Protein AF-A0A844DDG0-F1 (afdb_monomer)

pLDDT: mean 89.76, std 13.53, range [36.69, 98.19]

Radius of gyration: 12.6 Å; Cα contacts (8 Å, |Δi|>4): 9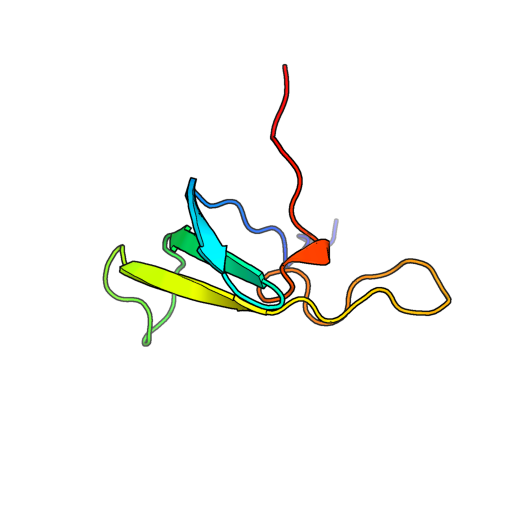5; chains: 1; bounding box: 28×26×25 Å

Secondary structure (DSSP, 8-state):
----TT----EEEEEETTEEEEEE--SSTT--S-EEEEEE---B-TTSPBSSGGG-GGG------

Organism: NCBI:txid2666082

Foldseek 3Di:
DDDPPQDDDFAFDADDVQWGKTFDADDDPVGPDGDIDTAGADDADPVRHDDRLNRHRVNDDDDDD

Structure (mmCIF, N/CA/C/O backbone):
data_AF-A0A844DDG0-F1
#
_entry.id   AF-A0A844DDG0-F1
#
loop_
_atom_site.group_PDB
_atom_site.id
_atom_site.type_symbol
_atom_site.label_atom_id
_atom_site.label_alt_id
_atom_site.label_comp_id
_atom_site.label_asym_id
_atom_site.label_entity_id
_atom_site.label_seq_id
_atom_site.pdbx_PDB_ins_code
_atom_site.Cartn_x
_atom_site.Cartn_y
_atom_site.Cartn_z
_atom_site.occupancy
_atom_site.B_iso_or_equiv
_atom_site.auth_seq_id
_atom_site.auth_comp_id
_atom_site.auth_asym_id
_atom_site.auth_atom_id
_atom_site.pdbx_PDB_model_num
ATOM 1 N N . MET A 1 1 ? 17.006 16.820 11.221 1.00 36.69 1 MET A N 1
ATOM 2 C CA . MET A 1 1 ? 16.563 15.491 10.756 1.00 36.69 1 MET A CA 1
ATOM 3 C C . MET A 1 1 ? 15.139 15.663 10.264 1.00 36.69 1 MET A C 1
ATOM 5 O O . MET A 1 1 ? 14.294 16.021 11.065 1.00 36.69 1 MET A O 1
ATOM 9 N N . SER A 1 2 ? 14.901 15.591 8.954 1.00 46.94 2 SER A N 1
ATOM 10 C CA . SER A 1 2 ? 13.543 15.705 8.410 1.00 46.94 2 SER A CA 1
ATOM 11 C C . SER A 1 2 ? 12.883 14.342 8.556 1.00 46.94 2 SER A C 1
ATOM 13 O O . SER A 1 2 ? 13.332 13.373 7.940 1.00 46.94 2 SER 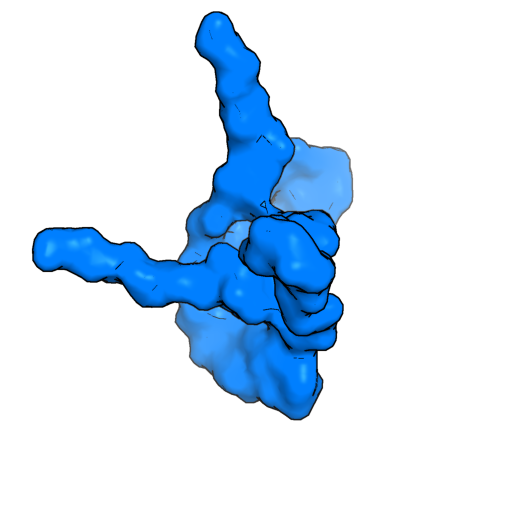A O 1
ATOM 15 N N . ASP A 1 3 ? 11.874 14.265 9.419 1.00 48.66 3 ASP A N 1
ATOM 16 C CA . ASP A 1 3 ? 10.992 13.111 9.525 1.00 48.66 3 ASP A CA 1
ATOM 17 C C . ASP A 1 3 ? 10.465 12.791 8.126 1.00 48.66 3 ASP A C 1
ATOM 19 O O . A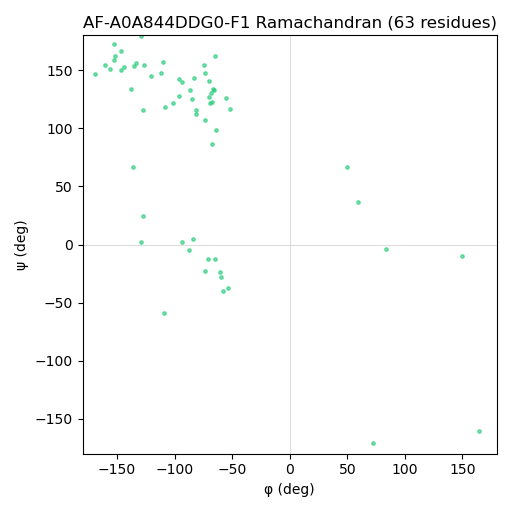SP A 1 3 ? 9.828 13.626 7.482 1.00 48.66 3 ASP A O 1
ATOM 23 N N . LYS A 1 4 ? 10.799 11.607 7.604 1.00 50.31 4 LYS A N 1
ATOM 24 C CA . LYS A 1 4 ? 10.365 11.176 6.273 1.00 50.31 4 LYS A CA 1
ATOM 25 C C . LYS A 1 4 ? 8.850 10.962 6.289 1.00 50.31 4 LYS A C 1
ATOM 27 O O . LYS A 1 4 ? 8.362 9.857 6.522 1.00 50.31 4 LYS A O 1
ATOM 32 N N . HIS A 1 5 ? 8.097 12.030 6.054 1.00 55.66 5 HIS A N 1
ATOM 33 C CA . HIS A 1 5 ? 6.662 11.990 5.814 1.00 55.66 5 HIS A CA 1
ATOM 34 C C . HIS A 1 5 ? 6.423 11.212 4.504 1.00 55.66 5 HIS A C 1
ATOM 36 O O . HIS A 1 5 ? 6.636 11.740 3.416 1.00 55.66 5 HIS A O 1
ATOM 42 N N . GLY A 1 6 ? 6.077 9.923 4.603 1.00 63.38 6 GLY A N 1
ATOM 43 C CA . GLY A 1 6 ? 5.879 9.044 3.439 1.00 63.38 6 GLY A CA 1
ATOM 44 C C . GLY A 1 6 ? 6.207 7.562 3.654 1.00 63.38 6 GLY A C 1
ATOM 45 O O . GLY A 1 6 ? 5.867 6.742 2.800 1.00 63.38 6 GLY A O 1
ATOM 46 N N . ASN A 1 7 ? 6.823 7.194 4.781 1.00 82.56 7 ASN A N 1
ATOM 47 C CA . ASN A 1 7 ? 7.017 5.787 5.136 1.00 82.56 7 ASN A CA 1
ATOM 48 C C . ASN A 1 7 ? 5.667 5.157 5.506 1.00 82.56 7 ASN A C 1
ATOM 50 O O . ASN A 1 7 ? 4.953 5.684 6.359 1.00 82.56 7 ASN A O 1
ATOM 54 N N . HIS A 1 8 ? 5.320 4.040 4.866 1.00 92.75 8 HIS A N 1
ATOM 55 C CA . HIS A 1 8 ? 4.067 3.326 5.103 1.00 92.75 8 HIS A CA 1
ATOM 56 C C . HIS A 1 8 ? 4.329 1.824 5.142 1.00 92.75 8 HIS A C 1
ATOM 58 O O . HIS A 1 8 ? 5.029 1.302 4.279 1.00 92.75 8 HIS A O 1
ATOM 64 N N . ALA A 1 9 ? 3.762 1.144 6.133 1.00 94.69 9 ALA A N 1
ATOM 65 C CA . ALA A 1 9 ? 3.772 -0.308 6.244 1.00 94.69 9 ALA A CA 1
ATOM 66 C C . ALA A 1 9 ? 2.325 -0.803 6.269 1.00 94.69 9 ALA A C 1
ATOM 68 O O . ALA A 1 9 ? 1.435 -0.125 6.786 1.00 94.69 9 ALA A O 1
ATOM 69 N N . ALA A 1 10 ? 2.086 -1.967 5.678 1.00 96.69 10 ALA A N 1
ATOM 70 C CA . ALA A 1 10 ? 0.752 -2.523 5.537 1.00 96.69 10 ALA A CA 1
ATOM 71 C C . ALA A 1 10 ? 0.804 -4.051 5.467 1.00 96.69 10 ALA A C 1
ATOM 73 O O . ALA A 1 10 ? 1.829 -4.622 5.092 1.00 96.69 10 ALA A O 1
ATOM 74 N N . PHE A 1 11 ? -0.316 -4.704 5.777 1.00 97.75 11 PHE A N 1
ATOM 75 C CA . PHE A 1 11 ? -0.469 -6.140 5.571 1.00 97.75 11 PHE A CA 1
ATOM 76 C C . PHE A 1 11 ? -0.911 -6.410 4.135 1.00 97.75 11 PHE A C 1
ATOM 78 O O . PHE A 1 11 ? -1.928 -5.879 3.686 1.00 97.75 11 PHE A O 1
ATOM 85 N N . PHE A 1 12 ? -0.162 -7.241 3.414 1.00 97.56 12 PHE A N 1
ATOM 86 C CA . PHE A 1 12 ? -0.569 -7.720 2.096 1.00 97.56 12 PHE A CA 1
ATOM 87 C C . PHE A 1 12 ? -1.797 -8.630 2.219 1.00 97.56 12 PHE A C 1
ATOM 89 O O . PHE A 1 12 ? -1.826 -9.513 3.074 1.00 97.56 12 PHE A O 1
ATOM 96 N N . VAL A 1 13 ? -2.800 -8.425 1.360 1.00 98.06 13 VAL A N 1
ATOM 97 C CA . VAL A 1 13 ? -4.021 -9.248 1.338 1.00 98.06 13 VAL A CA 1
ATOM 98 C C . VAL A 1 13 ? -4.063 -10.131 0.095 1.00 98.06 13 VAL A C 1
ATOM 100 O O . VAL A 1 13 ? -4.157 -11.350 0.206 1.00 98.06 13 VAL A O 1
ATOM 103 N N . ARG A 1 14 ? -4.026 -9.525 -1.099 1.00 98.06 14 ARG A N 1
ATOM 104 C CA . ARG A 1 14 ? -4.080 -10.247 -2.381 1.00 98.06 14 ARG A CA 1
ATOM 105 C C . ARG A 1 14 ? -3.547 -9.406 -3.534 1.00 98.06 14 ARG A C 1
ATOM 107 O O . ARG A 1 14 ? -3.643 -8.178 -3.509 1.00 98.06 14 ARG A O 1
ATOM 114 N N . GLN A 1 15 ? -3.067 -10.069 -4.582 1.00 97.25 15 GLN A N 1
ATOM 115 C CA . GLN A 1 15 ? -2.716 -9.417 -5.843 1.00 97.25 15 GLN A CA 1
ATOM 116 C C . GLN A 1 15 ? -3.981 -9.014 -6.620 1.00 97.25 15 GLN A C 1
ATOM 118 O O . GLN A 1 15 ? -5.012 -9.683 -6.542 1.00 97.25 15 GLN A O 1
ATOM 123 N N . GLY A 1 16 ? -3.902 -7.914 -7.367 1.00 96.25 16 GLY A N 1
ATOM 124 C CA . GLY A 1 16 ? -4.914 -7.497 -8.336 1.00 96.25 16 GLY A CA 1
ATOM 125 C C . GLY A 1 16 ? -4.280 -7.188 -9.692 1.00 96.25 16 GLY A C 1
ATOM 126 O O . GLY A 1 16 ? -3.064 -7.265 -9.865 1.00 96.25 16 GLY A O 1
ATOM 127 N N . MET A 1 17 ? -5.099 -6.813 -10.674 1.00 95.81 17 MET A N 1
ATOM 128 C CA . MET A 1 17 ? -4.575 -6.365 -11.965 1.00 95.81 17 MET A CA 1
ATOM 129 C C . MET A 1 17 ? -3.886 -5.005 -11.794 1.00 95.81 17 MET A C 1
ATOM 131 O O . MET A 1 17 ? -4.523 -4.046 -11.364 1.00 95.81 17 MET A O 1
ATOM 135 N N . ASN A 1 18 ? -2.598 -4.918 -12.141 1.00 95.50 18 ASN A N 1
ATOM 136 C CA . ASN A 1 18 ? -1.771 -3.706 -12.023 1.00 95.50 18 ASN A CA 1
ATOM 137 C C . ASN A 1 18 ? -1.646 -3.155 -10.590 1.00 95.50 18 ASN A C 1
ATOM 139 O O . ASN A 1 18 ? -1.642 -1.939 -10.391 1.00 95.50 18 ASN A O 1
ATOM 143 N N . GLY A 1 19 ? -1.577 -4.029 -9.584 1.00 97.25 19 GLY A N 1
ATOM 144 C CA . GLY A 1 19 ? -1.404 -3.619 -8.193 1.00 97.25 19 GLY A CA 1
ATOM 145 C C . GLY A 1 19 ? -1.728 -4.722 -7.190 1.00 97.25 19 GLY A C 1
ATOM 146 O O . GLY A 1 19 ? -1.781 -5.904 -7.533 1.00 97.25 19 GLY A O 1
ATOM 147 N N . PHE A 1 20 ? -1.983 -4.344 -5.941 1.00 98.19 20 PHE A N 1
ATOM 148 C CA . PHE A 1 20 ? -2.412 -5.275 -4.896 1.00 98.19 20 PHE A CA 1
ATOM 149 C C . PHE A 1 20 ? -3.275 -4.593 -3.836 1.00 98.19 20 PHE A C 1
ATOM 151 O O . PHE A 1 20 ? -3.302 -3.371 -3.702 1.00 98.19 20 PHE A O 1
ATOM 158 N N . TYR A 1 21 ? -3.999 -5.408 -3.080 1.00 98.19 21 TYR A N 1
ATOM 159 C CA . TYR A 1 21 ? -4.786 -4.977 -1.938 1.00 98.19 21 TYR A CA 1
ATOM 160 C C . TYR A 1 21 ? -3.981 -5.117 -0.652 1.00 98.19 21 TYR A C 1
ATOM 162 O O . TYR A 1 21 ? -3.286 -6.117 -0.442 1.00 98.19 21 TYR A O 1
ATOM 170 N N . VAL A 1 22 ? -4.126 -4.125 0.221 1.00 98.12 22 VAL A N 1
ATOM 171 C CA . VAL A 1 22 ? -3.545 -4.120 1.562 1.00 98.12 22 VAL A CA 1
ATOM 172 C C . VAL A 1 22 ? -4.595 -3.847 2.621 1.00 98.12 22 VAL A C 1
ATOM 174 O O . VAL A 1 22 ? -5.580 -3.157 2.358 1.00 98.12 22 VAL A O 1
ATOM 177 N N . MET A 1 23 ? -4.331 -4.327 3.830 1.00 98.00 23 MET A N 1
ATOM 178 C CA . MET A 1 23 ? -4.979 -3.880 5.055 1.00 98.00 23 MET A CA 1
ATOM 179 C C . MET A 1 23 ? -4.045 -2.928 5.796 1.00 98.00 23 MET A C 1
ATOM 181 O O . MET A 1 23 ? -2.914 -3.286 6.132 1.00 98.00 23 MET A O 1
ATOM 185 N N . ASP A 1 24 ? -4.512 -1.705 6.038 1.00 96.56 24 ASP A N 1
ATOM 186 C CA . ASP A 1 24 ? -3.732 -0.680 6.728 1.00 96.56 24 ASP A CA 1
ATOM 187 C C . ASP A 1 24 ? -4.590 0.346 7.479 1.00 96.56 24 ASP A C 1
ATOM 189 O O . ASP A 1 24 ? -5.820 0.375 7.379 1.00 96.56 24 ASP A O 1
ATOM 193 N N . GLN A 1 25 ? -3.904 1.203 8.238 1.00 95.06 25 GLN A N 1
ATOM 194 C CA . GLN A 1 25 ? -4.452 2.374 8.912 1.00 95.06 25 GLN A CA 1
ATOM 195 C C . GLN A 1 25 ? -3.400 3.489 8.951 1.00 95.06 25 GLN A C 1
ATOM 197 O O . GLN A 1 25 ? -2.199 3.231 8.991 1.00 95.06 25 GLN A O 1
ATOM 202 N N . TRP A 1 26 ? -3.860 4.739 8.950 1.00 92.56 26 TRP A N 1
ATOM 203 C CA . TRP A 1 26 ? -3.045 5.920 9.227 1.00 92.56 26 TRP A CA 1
ATOM 204 C C . TRP A 1 26 ? -3.894 6.972 9.944 1.00 92.56 26 TRP A C 1
ATOM 206 O O . TRP A 1 26 ? -5.121 6.884 9.975 1.00 92.56 26 TRP A O 1
ATOM 216 N N . LYS A 1 27 ? -3.249 7.992 10.518 1.00 92.19 27 LYS A N 1
ATOM 217 C CA . LYS A 1 27 ? -3.955 9.131 11.113 1.00 92.19 27 LYS A CA 1
ATOM 218 C C . LYS A 1 27 ? -4.517 10.019 9.998 1.00 92.19 27 LYS A C 1
ATOM 220 O O . LYS A 1 27 ? -3.763 10.725 9.335 1.00 92.19 27 LYS A O 1
ATOM 225 N N . GLY A 1 28 ? -5.830 9.998 9.792 1.00 88.62 28 GLY A N 1
ATOM 226 C CA . GLY A 1 28 ? -6.499 10.859 8.818 1.00 88.62 28 GLY A CA 1
ATOM 227 C C . GLY A 1 28 ? -8.015 10.827 8.974 1.00 88.62 28 GLY A C 1
ATOM 228 O O . GLY A 1 28 ? -8.581 9.794 9.321 1.00 88.62 28 GLY A O 1
ATOM 229 N N . ALA A 1 29 ? -8.682 11.950 8.693 1.00 89.94 29 ALA A N 1
ATOM 230 C CA . ALA A 1 29 ? -10.141 12.060 8.809 1.00 89.94 29 ALA A CA 1
ATOM 231 C C . ALA A 1 29 ? -10.895 11.078 7.889 1.00 89.94 29 ALA A C 1
ATOM 233 O O . ALA A 1 29 ? -12.026 10.702 8.170 1.00 89.94 29 ALA A O 1
ATOM 234 N N . ASN A 1 30 ? -10.251 10.633 6.807 1.00 89.81 30 ASN A N 1
ATOM 235 C CA . ASN A 1 30 ? -10.783 9.676 5.840 1.00 89.81 30 ASN A CA 1
ATOM 236 C C . ASN A 1 30 ? -10.405 8.208 6.127 1.00 89.81 30 ASN A C 1
ATOM 238 O O . ASN A 1 30 ? -10.742 7.336 5.329 1.00 89.81 30 ASN A O 1
ATOM 242 N N . LYS A 1 31 ? -9.692 7.921 7.224 1.00 91.69 31 LYS A N 1
ATOM 243 C CA . LYS A 1 31 ? -9.234 6.572 7.592 1.00 91.69 31 LYS A CA 1
ATOM 244 C C . LYS A 1 31 ? -9.466 6.325 9.084 1.00 91.69 31 LYS A C 1
ATOM 246 O O . LYS A 1 31 ? -8.536 6.206 9.874 1.00 91.69 31 LYS A O 1
ATOM 251 N N . LEU A 1 32 ? -10.742 6.273 9.462 1.00 94.50 32 LEU A N 1
ATOM 252 C CA . LEU A 1 32 ? -11.176 6.077 10.853 1.00 94.50 32 LEU A CA 1
ATOM 253 C C . LEU A 1 32 ? -10.973 4.639 11.352 1.00 94.50 32 LEU A C 1
ATOM 255 O O . LEU A 1 32 ? -10.863 4.412 12.554 1.00 94.50 32 LEU A O 1
ATOM 259 N N . HIS A 1 33 ? -10.906 3.675 10.432 1.00 95.75 33 HIS A N 1
ATOM 260 C CA . HIS A 1 33 ? -10.795 2.254 10.739 1.00 95.75 33 HIS A CA 1
ATOM 261 C C . HIS A 1 33 ? -9.746 1.573 9.859 1.00 95.75 33 HIS A C 1
ATOM 263 O O . HIS A 1 33 ? -9.504 1.985 8.714 1.00 95.75 33 HIS A O 1
ATOM 269 N N . ILE A 1 34 ? -9.181 0.482 10.385 1.00 97.19 34 ILE A N 1
ATOM 270 C CA . ILE A 1 34 ? -8.447 -0.502 9.586 1.00 97.19 34 ILE A CA 1
ATOM 271 C C . ILE A 1 34 ? -9.381 -0.971 8.476 1.00 97.19 34 ILE A C 1
ATOM 273 O O . ILE A 1 34 ? -10.526 -1.348 8.721 1.00 97.19 34 ILE A O 1
ATOM 277 N N . SER A 1 35 ? -8.917 -0.872 7.241 1.00 97.50 35 SER A N 1
ATOM 278 C CA . SER A 1 35 ? -9.740 -1.179 6.077 1.00 97.50 35 SER A CA 1
ATOM 279 C C . SER A 1 35 ? -8.872 -1.556 4.898 1.00 97.50 35 SER A C 1
ATOM 281 O O . SER A 1 35 ? -7.738 -1.086 4.764 1.00 97.50 35 SER A O 1
ATOM 283 N N . GLU A 1 36 ? -9.438 -2.395 4.039 1.00 97.56 36 GLU A N 1
ATOM 284 C CA . GLU A 1 36 ? -8.789 -2.807 2.812 1.00 97.56 36 GLU A CA 1
ATOM 285 C C . GLU A 1 36 ? -8.746 -1.628 1.837 1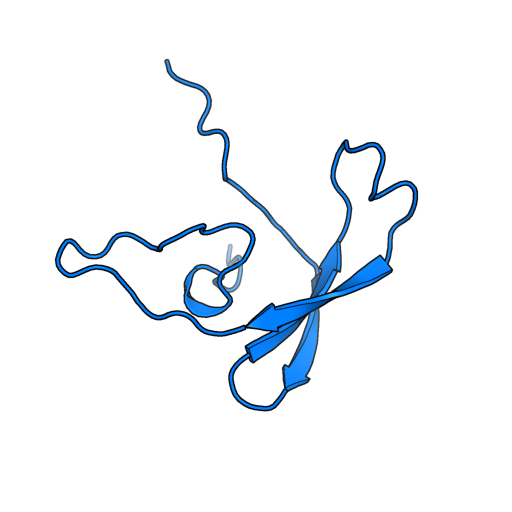.00 97.56 36 GLU A C 1
ATOM 287 O O . GLU A 1 36 ? -9.713 -0.872 1.706 1.00 97.56 36 GLU A O 1
ATOM 292 N N . ARG A 1 37 ? -7.635 -1.485 1.113 1.00 96.62 37 ARG A N 1
ATOM 293 C CA . ARG A 1 37 ? -7.561 -0.598 -0.049 1.00 96.62 37 ARG A CA 1
ATOM 294 C C . ARG A 1 37 ? -6.686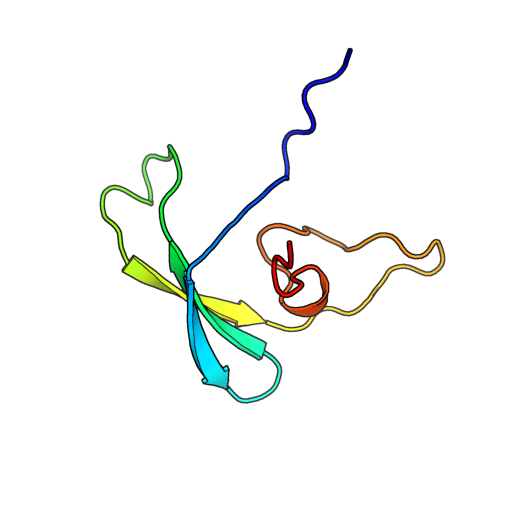 -1.180 -1.145 1.00 96.62 37 ARG A C 1
ATOM 296 O O . ARG A 1 37 ? -5.745 -1.924 -0.878 1.00 96.62 37 ARG A O 1
ATOM 303 N N . PHE A 1 38 ? -6.982 -0.787 -2.377 1.00 97.69 38 PHE A N 1
ATOM 304 C CA . PHE A 1 38 ? -6.170 -1.124 -3.537 1.00 97.69 38 PHE A CA 1
ATOM 305 C C . PHE A 1 38 ? -5.036 -0.111 -3.729 1.00 97.69 38 PHE A C 1
ATOM 307 O O . PHE A 1 38 ? -5.260 1.102 -3.715 1.00 97.69 38 PHE A O 1
ATOM 314 N N . LEU A 1 39 ? -3.828 -0.619 -3.948 1.00 97.25 39 LEU A N 1
ATOM 315 C CA . LEU A 1 39 ? -2.657 0.136 -4.362 1.00 97.25 39 LEU A CA 1
ATOM 316 C C . LEU A 1 39 ? -2.347 -0.204 -5.814 1.00 97.25 39 LEU A C 1
ATOM 318 O O . LEU A 1 39 ? -2.053 -1.352 -6.132 1.00 97.25 39 LEU A O 1
ATOM 322 N N . ALA A 1 40 ? -2.397 0.801 -6.685 1.00 97.12 40 ALA A N 1
ATOM 323 C CA . ALA A 1 40 ? -2.030 0.646 -8.087 1.00 97.12 40 ALA A CA 1
ATOM 324 C C . ALA A 1 40 ? -0.508 0.762 -8.277 1.00 97.12 40 ALA A C 1
ATOM 326 O O . ALA A 1 40 ? 0.137 1.603 -7.639 1.00 97.12 40 ALA A O 1
ATOM 327 N N . SER A 1 41 ? 0.044 -0.029 -9.196 1.00 95.94 41 SER A N 1
ATOM 328 C CA . SER A 1 41 ? 1.400 0.145 -9.725 1.00 95.94 41 SER A CA 1
ATOM 329 C C . SER A 1 41 ? 1.466 1.421 -10.557 1.00 95.94 41 SER A C 1
ATOM 331 O O . SER A 1 41 ? 0.609 1.684 -11.405 1.00 95.94 41 SER A O 1
ATOM 333 N N . ARG A 1 42 ? 2.467 2.254 -10.277 1.00 94.50 42 ARG A N 1
ATOM 334 C CA . ARG A 1 42 ? 2.660 3.574 -10.906 1.00 94.50 42 ARG A CA 1
ATOM 335 C 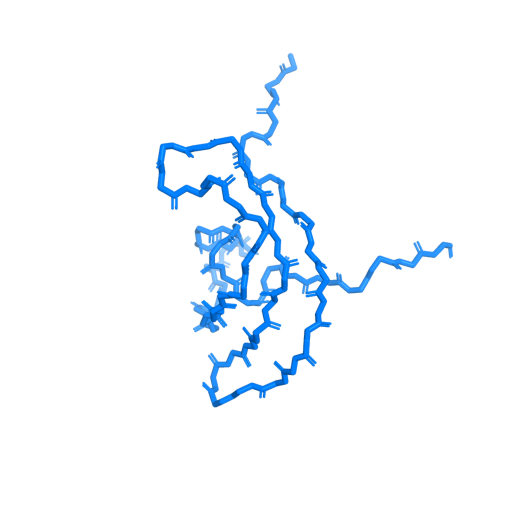C . ARG A 1 42 ? 4.073 3.772 -11.453 1.00 94.50 42 ARG A C 1
ATOM 337 O O . ARG A 1 42 ? 4.372 4.843 -11.980 1.00 94.50 42 ARG A O 1
ATOM 344 N N . GLY A 1 43 ? 4.923 2.759 -11.344 1.00 92.31 43 GLY A N 1
ATOM 345 C CA . GLY A 1 43 ? 6.307 2.771 -11.779 1.00 92.31 43 GLY A CA 1
ATOM 346 C C . GLY A 1 43 ? 7.218 3.624 -10.897 1.00 92.31 43 GLY A C 1
ATOM 347 O O . GLY A 1 43 ? 6.848 4.108 -9.820 1.00 92.31 43 GLY A O 1
ATOM 348 N N . LYS A 1 44 ? 8.441 3.799 -11.398 1.00 93.56 44 LYS A N 1
ATOM 349 C CA . LYS A 1 44 ? 9.501 4.631 -10.822 1.00 93.56 44 LYS A CA 1
ATOM 350 C C . LYS A 1 44 ? 9.769 5.828 -11.730 1.00 93.56 44 LYS A C 1
ATOM 352 O O . LYS A 1 44 ? 9.671 5.731 -12.953 1.00 93.56 44 LYS A O 1
ATOM 357 N N . SER A 1 45 ? 10.136 6.946 -11.124 1.00 89.31 45 SER A N 1
ATOM 358 C CA . SER A 1 45 ? 10.731 8.088 -11.809 1.00 89.31 45 SER A CA 1
ATOM 359 C C . SER A 1 45 ? 12.103 7.712 -12.383 1.00 89.31 45 SER A C 1
ATOM 3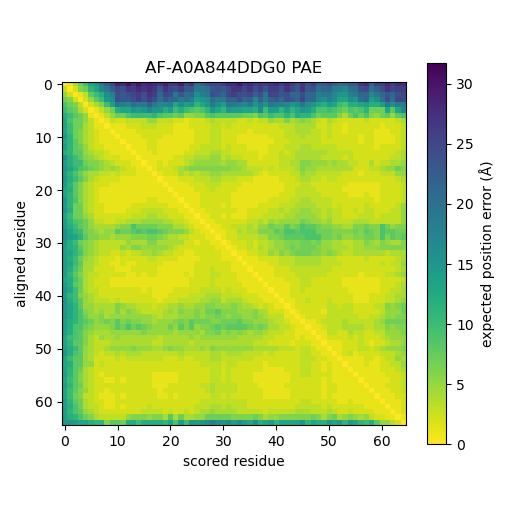61 O O . SER A 1 45 ? 12.721 6.731 -11.967 1.00 89.31 45 SER A O 1
ATOM 363 N N . LYS A 1 46 ? 12.609 8.511 -13.331 1.00 90.88 46 LYS A N 1
ATOM 364 C CA . LYS A 1 46 ? 13.916 8.270 -13.977 1.00 90.88 46 LYS A CA 1
ATOM 365 C C . LYS A 1 46 ? 15.092 8.256 -12.994 1.00 90.88 46 LYS A C 1
ATOM 367 O O . LYS A 1 46 ? 16.090 7.600 -13.253 1.00 90.88 46 LYS A O 1
ATOM 372 N N . ASP A 1 47 ? 14.963 8.971 -11.885 1.00 90.75 47 ASP A N 1
ATOM 373 C CA . ASP A 1 47 ? 15.937 9.037 -10.793 1.00 90.75 47 ASP A CA 1
ATOM 374 C C . ASP A 1 47 ? 15.805 7.876 -9.783 1.00 90.75 47 ASP A C 1
ATOM 376 O O . ASP A 1 47 ? 16.488 7.859 -8.764 1.00 90.75 47 ASP A O 1
ATOM 380 N N . GLY A 1 48 ? 14.921 6.905 -10.044 1.00 88.69 48 GLY A N 1
ATOM 381 C CA . GLY A 1 48 ? 14.677 5.749 -9.181 1.00 88.69 48 GLY A CA 1
ATOM 382 C C . GLY A 1 48 ? 13.702 6.007 -8.030 1.00 88.69 48 GLY A C 1
ATOM 383 O O . GLY A 1 48 ? 13.350 5.062 -7.321 1.00 88.69 48 GLY A O 1
ATOM 384 N N . THR A 1 49 ? 13.224 7.243 -7.852 1.00 90.00 49 THR A N 1
ATOM 385 C CA . THR A 1 49 ? 12.237 7.568 -6.815 1.00 90.00 49 THR A CA 1
ATOM 386 C C . THR A 1 49 ? 10.844 7.058 -7.182 1.00 90.00 49 THR A C 1
ATOM 388 O O . THR A 1 49 ? 10.493 6.905 -8.352 1.00 90.00 49 THR A O 1
ATOM 391 N N . PHE A 1 50 ? 10.007 6.801 -6.177 1.00 90.56 50 PHE A N 1
ATOM 392 C CA . PHE A 1 50 ? 8.613 6.425 -6.396 1.00 90.56 50 PHE A CA 1
ATOM 393 C C . PHE A 1 50 ? 7.707 7.644 -6.284 1.00 90.56 50 PHE A C 1
ATOM 395 O O . PHE A 1 50 ? 7.697 8.336 -5.264 1.00 90.56 50 PHE A O 1
ATOM 402 N N . LYS A 1 51 ? 6.872 7.879 -7.298 1.00 87.25 51 LYS A N 1
ATOM 403 C CA . LYS A 1 51 ? 5.819 8.894 -7.209 1.00 87.25 51 LYS A CA 1
ATOM 404 C C . LYS A 1 51 ? 4.776 8.453 -6.179 1.00 87.25 51 LYS A C 1
ATOM 406 O O . LYS A 1 51 ? 4.164 7.405 -6.357 1.00 87.25 51 LYS A O 1
ATOM 411 N N . ASN A 1 52 ? 4.544 9.280 -5.156 1.00 88.38 52 ASN A N 1
ATOM 412 C CA . ASN A 1 52 ? 3.581 9.027 -4.074 1.00 88.38 52 ASN A CA 1
ATOM 413 C C . ASN A 1 52 ? 3.745 7.617 -3.453 1.00 88.38 52 ASN A C 1
ATOM 415 O O . ASN A 1 52 ? 2.864 6.771 -3.627 1.00 88.38 52 ASN A O 1
ATOM 419 N N . PRO A 1 53 ? 4.872 7.353 -2.762 1.00 91.25 53 PRO A N 1
ATOM 420 C CA . PRO A 1 53 ? 5.288 6.003 -2.372 1.00 91.25 53 PRO A CA 1
ATOM 421 C C . PRO A 1 53 ? 4.249 5.274 -1.511 1.00 91.25 53 PRO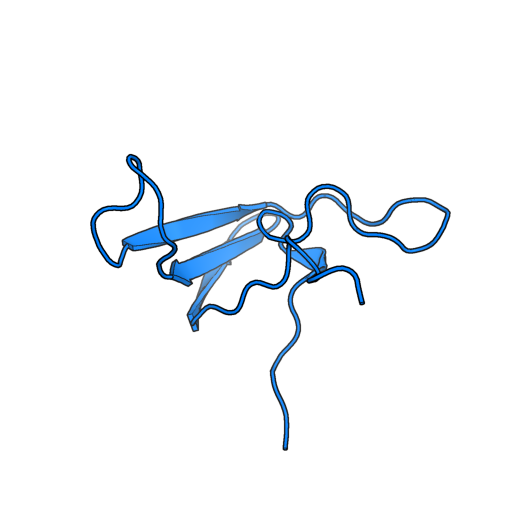 A C 1
ATOM 423 O O . PRO A 1 53 ? 3.942 4.121 -1.780 1.00 91.25 53 PRO A O 1
ATOM 426 N N . SER A 1 54 ? 3.596 5.955 -0.563 1.00 92.56 54 SER A N 1
ATOM 427 C CA . SER A 1 54 ? 2.553 5.353 0.291 1.00 92.56 54 SER A CA 1
ATOM 428 C C . SER A 1 54 ? 1.290 4.915 -0.475 1.00 92.56 54 SER A C 1
ATOM 430 O O . SER A 1 54 ? 0.427 4.231 0.080 1.00 92.56 54 SER A O 1
ATOM 432 N N . ASN A 1 55 ? 1.153 5.338 -1.737 1.00 92.81 55 ASN A N 1
ATOM 433 C CA . ASN A 1 55 ? 0.044 5.026 -2.639 1.00 92.81 55 ASN A CA 1
ATOM 434 C C . ASN A 1 55 ? 0.533 4.456 -3.986 1.00 92.81 55 ASN A C 1
ATOM 436 O O . ASN A 1 55 ? -0.142 4.633 -5.008 1.00 92.81 55 ASN A O 1
ATOM 440 N N . ASN A 1 56 ? 1.720 3.851 -4.012 1.00 95.06 56 ASN A N 1
ATOM 441 C CA . ASN A 1 56 ? 2.301 3.218 -5.190 1.00 95.06 56 ASN A CA 1
ATOM 442 C C . ASN A 1 56 ? 2.695 1.790 -4.827 1.00 95.06 56 ASN A C 1
ATOM 444 O O . ASN A 1 56 ? 3.572 1.599 -3.991 1.00 95.06 56 ASN A O 1
ATOM 448 N N . ALA A 1 57 ? 2.055 0.8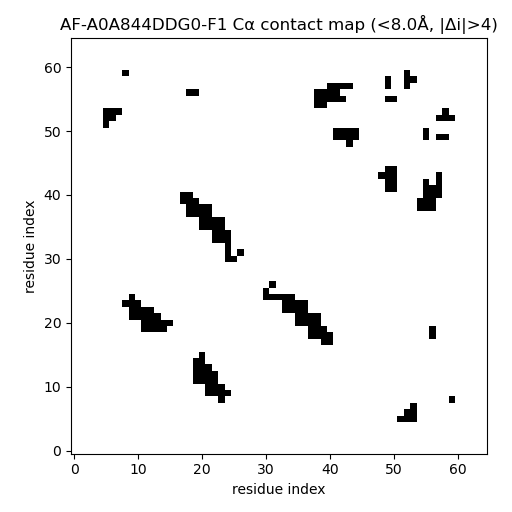09 -5.461 1.00 96.06 57 ALA A N 1
ATOM 449 C CA . ALA A 1 57 ? 2.328 -0.604 -5.216 1.00 96.06 57 ALA A CA 1
ATOM 450 C C . ALA A 1 57 ? 3.817 -0.946 -5.378 1.00 96.06 57 ALA A C 1
ATOM 452 O O . ALA A 1 57 ? 4.371 -1.696 -4.580 1.00 96.06 57 ALA A O 1
ATOM 453 N N . ASP A 1 58 ? 4.493 -0.325 -6.344 1.00 95.12 58 ASP A N 1
ATOM 454 C CA . ASP A 1 58 ? 5.882 -0.646 -6.678 1.00 95.12 58 ASP A CA 1
ATOM 455 C C . ASP A 1 58 ? 6.881 -0.180 -5.604 1.00 95.12 58 ASP A C 1
ATOM 457 O O . ASP A 1 58 ? 8.046 -0.573 -5.638 1.00 95.12 58 ASP A O 1
ATOM 461 N N . ALA A 1 59 ? 6.434 0.662 -4.662 1.00 95.31 59 ALA A N 1
ATOM 462 C CA . ALA A 1 59 ? 7.238 1.181 -3.559 1.00 95.31 59 ALA A CA 1
ATOM 463 C C . ALA A 1 59 ? 7.243 0.278 -2.312 1.00 95.31 59 ALA A C 1
ATOM 465 O O . ALA A 1 59 ? 7.941 0.591 -1.347 1.00 95.31 59 ALA A O 1
ATOM 466 N N . PHE A 1 60 ? 6.461 -0.804 -2.305 1.00 95.06 60 PHE A N 1
ATOM 467 C CA . PHE A 1 60 ? 6.370 -1.731 -1.178 1.00 95.06 60 PHE A CA 1
ATOM 468 C C . PHE A 1 60 ? 7.288 -2.929 -1.395 1.00 95.06 60 PHE A C 1
ATOM 470 O O . PHE A 1 60 ? 7.402 -3.459 -2.497 1.00 95.06 60 PHE A O 1
ATOM 477 N N . PHE A 1 61 ? 7.897 -3.379 -0.304 1.00 94.75 61 PHE A N 1
ATOM 478 C CA . PHE A 1 61 ? 8.777 -4.539 -0.257 1.00 94.75 61 PHE A CA 1
ATOM 479 C C . PHE A 1 61 ? 8.394 -5.406 0.942 1.00 94.75 61 PHE A C 1
ATOM 481 O O . PHE A 1 61 ? 7.801 -4.910 1.905 1.00 94.75 61 PHE A O 1
ATOM 488 N N . VAL A 1 62 ? 8.726 -6.695 0.884 1.00 95.25 62 VAL A N 1
ATOM 489 C CA . VAL A 1 62 ? 8.594 -7.586 2.042 1.00 95.25 62 VAL A CA 1
ATOM 490 C C . VAL A 1 62 ? 9.585 -7.126 3.112 1.00 95.25 62 VAL A C 1
ATOM 492 O O . VAL A 1 62 ? 10.738 -6.833 2.807 1.00 95.25 62 VAL A O 1
ATOM 495 N N . ILE A 1 63 ? 9.120 -7.009 4.357 1.00 93.56 63 ILE A N 1
ATOM 496 C CA . ILE A 1 63 ? 9.987 -6.709 5.500 1.00 93.56 63 ILE A CA 1
ATOM 497 C C . ILE A 1 63 ? 10.630 -8.028 5.935 1.00 93.56 63 ILE A C 1
ATOM 499 O O . ILE A 1 63 ? 9.924 -8.940 6.360 1.00 93.56 63 ILE A O 1
ATOM 503 N N . GLU A 1 64 ? 11.951 -8.118 5.813 1.00 92.44 64 GLU A N 1
ATOM 504 C CA . GLU A 1 64 ? 12.760 -9.294 6.163 1.00 92.44 64 GLU A CA 1
ATOM 505 C C . GLU A 1 64 ? 13.618 -9.004 7.411 1.00 92.44 64 GLU A C 1
ATOM 507 O O . GLU A 1 64 ? 13.843 -7.834 7.741 1.00 92.44 64 GLU A O 1
ATOM 512 N N . HIS A 1 65 ? 14.038 -10.057 8.127 1.00 70.94 65 HIS A N 1
ATOM 513 C CA . HIS A 1 65 ? 14.898 -9.966 9.318 1.00 70.94 65 HIS A CA 1
ATOM 514 C C . HIS A 1 65 ? 16.353 -10.301 8.994 1.00 70.94 65 HIS A C 1
ATOM 516 O O . HIS A 1 65 ? 16.568 -11.120 8.072 1.00 70.94 65 HIS A O 1
#

Mean predicted aligned error: 4.85 Å

Nearest PDB structures (foldseek):
  3te5-assembly1_B  TM=4.311E-01  e=9.108E+00  Saccharomyces cerevisiae S288C
  3tdh-assembly1_B  TM=4.291E-01  e=9.720E+00  Saccharomyces cerevisiae S288C
  4gl9-assembly2_B  TM=3.169E-01  e=5.075E+00  Mus musculus

InterPro domains:
  IPR047746 Cell wall amidase Dae2/Tae2-like [NF033857] (3-64)

Solvent-accessible surface area (backbone atoms only — not comparable to full-atom values): 4245 Å² total; per-residue (Å²): 135,81,79,73,86,61,80,71,80,64,45,83,70,48,82,50,90,66,30,31,33,29,42,38,70,59,96,48,96,92,36,87,53,79,43,77,46,80,25,45,54,73,61,63,46,97,87,69,47,52,69,60,41,70,63,17,39,69,61,64,76,86,88,81,135

Sequence (65 aa):
MSDKHGNHAAFFVRQGMNGFYVMDQWKGANKLHISERFLASRGKSKDGTFKNPSNNADAFFVIEH